Protein AF-A0ABD2ZPN5-F1 (afdb_monomer_lite)

Structure (mmCIF, N/CA/C/O backbone):
data_AF-A0ABD2ZPN5-F1
#
_entry.id   AF-A0ABD2ZPN5-F1
#
loop_
_atom_site.group_PDB
_atom_site.id
_atom_site.type_symbol
_atom_site.label_atom_id
_atom_site.label_alt_id
_atom_site.label_comp_id
_atom_site.label_asym_id
_atom_site.label_entity_id
_atom_site.label_seq_id
_atom_site.pdbx_PDB_ins_code
_atom_site.Cartn_x
_atom_site.Cartn_y
_atom_site.Cartn_z
_atom_site.occupancy
_atom_site.B_iso_or_equiv
_atom_site.auth_seq_id
_atom_site.auth_comp_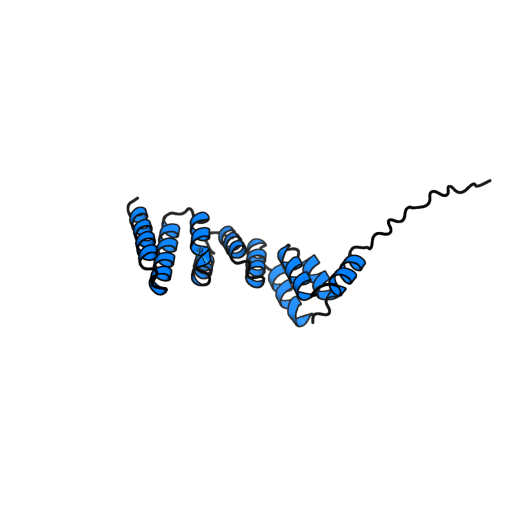id
_atom_site.auth_asym_id
_atom_site.auth_atom_id
_atom_site.pdbx_PDB_model_num
ATOM 1 N N . MET A 1 1 ? 10.306 16.768 -67.770 1.00 42.31 1 MET A N 1
ATOM 2 C CA . MET A 1 1 ? 11.341 17.555 -67.076 1.00 42.31 1 MET A CA 1
ATOM 3 C C . MET A 1 1 ? 10.862 17.708 -65.652 1.00 42.31 1 MET A C 1
ATOM 5 O O . MET A 1 1 ? 9.863 18.375 -65.420 1.00 42.31 1 MET A O 1
ATOM 9 N N . GLU A 1 2 ? 11.458 16.919 -64.767 1.00 45.09 2 GLU A N 1
ATOM 10 C CA . GLU A 1 2 ? 11.110 16.819 -63.353 1.00 45.09 2 GLU A CA 1
ATOM 11 C C . GLU A 1 2 ? 11.354 18.160 -62.660 1.00 45.09 2 GLU A C 1
ATOM 13 O O . GLU A 1 2 ? 12.464 18.686 -62.687 1.00 45.09 2 GLU A O 1
ATOM 18 N N . LEU A 1 3 ? 10.325 18.699 -62.016 1.00 45.16 3 LEU A N 1
ATOM 19 C CA . LEU A 1 3 ? 10.502 19.606 -60.893 1.00 45.16 3 LEU A CA 1
ATOM 20 C C . LEU A 1 3 ? 9.990 18.842 -59.681 1.00 45.16 3 LEU A C 1
ATOM 22 O O . LEU A 1 3 ? 8.791 18.792 -59.413 1.00 45.16 3 LEU A O 1
ATOM 26 N N . LEU A 1 4 ? 10.938 18.153 -59.041 1.00 45.59 4 LEU A N 1
ATOM 27 C CA . LEU A 1 4 ? 10.799 17.523 -57.739 1.00 45.59 4 LEU A CA 1
ATOM 28 C C . LEU A 1 4 ? 10.044 18.468 -56.808 1.00 45.59 4 LEU A C 1
ATOM 30 O O . LEU A 1 4 ? 10.524 19.558 -56.493 1.00 45.59 4 LEU A O 1
ATOM 34 N N . GLY A 1 5 ? 8.863 18.027 -56.379 1.00 46.62 5 GLY A N 1
ATOM 35 C CA . GLY A 1 5 ? 8.151 18.632 -55.272 1.00 46.62 5 GLY A CA 1
ATOM 36 C C . GLY A 1 5 ? 9.071 18.626 -54.063 1.00 46.62 5 GLY A C 1
ATOM 37 O O . GLY A 1 5 ? 9.322 17.584 -53.461 1.00 46.62 5 GLY A O 1
ATOM 38 N N . SER A 1 6 ? 9.587 19.800 -53.717 1.00 54.03 6 SER A N 1
ATOM 39 C CA . SER A 1 6 ? 10.163 20.072 -52.411 1.00 54.03 6 SER A CA 1
ATOM 40 C C . SER A 1 6 ? 9.021 20.153 -51.403 1.00 54.03 6 SER A C 1
ATOM 42 O O . SER A 1 6 ? 8.747 21.213 -50.841 1.00 54.03 6 SER A O 1
ATOM 44 N N . ASP A 1 7 ? 8.332 19.035 -51.192 1.00 47.25 7 ASP A N 1
ATOM 45 C CA . ASP A 1 7 ? 7.520 18.849 -50.003 1.00 47.25 7 ASP A CA 1
ATOM 46 C C . ASP A 1 7 ? 8.517 18.512 -48.898 1.00 47.25 7 ASP A C 1
ATOM 48 O O . ASP A 1 7 ? 8.855 17.359 -48.623 1.00 47.25 7 ASP A O 1
ATOM 52 N N . GLY A 1 8 ? 9.136 19.575 -48.379 1.00 48.25 8 GLY A N 1
ATOM 53 C CA . GLY A 1 8 ? 10.038 19.504 -47.251 1.00 48.25 8 GLY A CA 1
ATOM 54 C C . GLY A 1 8 ? 9.286 18.841 -46.116 1.00 48.25 8 GLY A C 1
ATOM 55 O O . GLY A 1 8 ? 8.486 19.490 -45.443 1.00 48.25 8 GLY A O 1
ATOM 56 N N . LEU A 1 9 ? 9.550 17.544 -45.931 1.00 51.38 9 LEU A N 1
ATOM 57 C CA . LEU A 1 9 ? 9.210 16.785 -44.745 1.00 51.38 9 LEU A CA 1
ATOM 58 C C . LEU A 1 9 ? 9.539 17.700 -43.567 1.00 51.38 9 LEU A C 1
ATOM 60 O O . LEU A 1 9 ? 10.712 17.922 -43.250 1.00 51.38 9 LEU A O 1
ATOM 64 N N . ARG A 1 10 ? 8.515 18.246 -42.909 1.00 56.78 10 ARG A N 1
ATOM 65 C CA . ARG A 1 10 ? 8.670 18.720 -41.542 1.00 56.78 10 ARG A CA 1
ATOM 66 C C . ARG A 1 10 ? 8.903 17.470 -40.718 1.00 56.78 10 ARG A C 1
ATOM 68 O O . ARG A 1 10 ? 7.987 16.912 -40.128 1.00 56.78 10 ARG A O 1
ATOM 75 N N . ARG A 1 11 ? 10.142 16.978 -40.776 1.00 59.12 11 ARG A N 1
ATOM 76 C CA . ARG A 1 11 ? 10.675 15.989 -39.861 1.00 59.12 11 ARG A CA 1
ATOM 77 C C . ARG A 1 11 ? 10.421 16.616 -38.505 1.00 59.12 11 ARG A C 1
ATOM 79 O O . ARG A 1 11 ? 10.960 17.677 -38.201 1.00 59.12 11 ARG A O 1
ATOM 86 N N . ASN A 1 12 ? 9.462 16.054 -37.787 1.00 61.66 12 ASN A N 1
ATOM 87 C CA . ASN A 1 12 ? 9.134 16.492 -36.451 1.00 61.66 12 ASN A CA 1
ATOM 88 C C . ASN A 1 12 ? 10.443 16.401 -35.661 1.00 61.66 12 ASN A C 1
ATOM 90 O O . ASN A 1 12 ? 10.903 15.298 -35.388 1.00 61.66 12 ASN A O 1
ATOM 94 N N . ASN A 1 13 ? 11.077 17.539 -35.361 1.00 74.06 13 ASN A N 1
ATOM 95 C CA . ASN A 1 13 ? 12.345 17.621 -34.622 1.00 74.06 13 ASN A CA 1
ATOM 96 C C . ASN A 1 13 ? 12.162 17.264 -33.133 1.00 74.06 13 ASN A C 1
ATOM 98 O O . ASN A 1 13 ? 12.926 17.713 -32.282 1.00 74.06 13 ASN A O 1
ATOM 102 N N . TYR A 1 14 ? 11.119 16.505 -32.799 1.00 80.44 14 TYR A N 1
ATOM 103 C CA . TYR A 1 14 ? 10.887 16.055 -31.443 1.00 80.44 14 TYR A CA 1
ATOM 104 C C . TYR A 1 14 ? 11.765 14.836 -31.169 1.00 80.44 14 TYR A C 1
ATOM 106 O O . TYR A 1 14 ? 11.853 13.949 -32.025 1.00 80.44 14 TYR A O 1
ATOM 114 N N . PRO A 1 15 ? 12.400 14.782 -29.990 1.00 83.88 15 PRO A N 1
ATOM 115 C CA . PRO A 1 15 ? 13.139 13.603 -29.579 1.00 83.88 15 PRO A CA 1
ATOM 116 C C . PRO A 1 15 ? 12.205 12.390 -29.540 1.00 83.88 15 PRO A C 1
ATOM 118 O O . PRO A 1 15 ? 11.036 12.485 -29.157 1.00 83.88 15 PRO A O 1
ATOM 121 N N . SER A 1 16 ? 12.732 11.229 -29.916 1.00 89.56 16 SER A N 1
ATOM 122 C CA . SER A 1 16 ? 12.059 9.949 -29.694 1.00 89.56 16 SER A CA 1
ATOM 123 C C . SER A 1 16 ? 11.814 9.708 -28.197 1.00 89.56 16 SER A C 1
ATOM 125 O O . SER A 1 16 ? 12.426 10.347 -27.337 1.00 89.56 16 SER A O 1
ATOM 127 N N . ALA A 1 17 ? 10.948 8.749 -27.854 1.00 87.50 17 ALA A N 1
ATOM 128 C CA . ALA A 1 17 ? 10.723 8.369 -26.456 1.00 87.50 17 ALA A CA 1
ATOM 129 C C . ALA A 1 17 ? 12.027 7.929 -25.762 1.00 87.50 17 ALA A C 1
ATOM 131 O O . ALA A 1 17 ? 12.279 8.304 -24.621 1.00 87.50 17 ALA A O 1
ATOM 132 N N . ALA A 1 18 ? 12.892 7.200 -26.476 1.00 86.31 18 ALA A N 1
ATOM 133 C CA . ALA A 1 18 ? 14.182 6.754 -25.957 1.00 86.31 18 ALA A CA 1
ATOM 134 C C . ALA A 1 18 ? 15.157 7.920 -25.720 1.00 86.31 18 ALA A C 1
ATOM 136 O O . ALA A 1 18 ? 15.840 7.953 -24.698 1.00 86.31 18 ALA A O 1
ATOM 137 N N . GLU A 1 19 ? 15.224 8.890 -26.637 1.00 89.56 19 GLU A N 1
ATOM 138 C CA . GLU A 1 19 ? 16.048 10.095 -26.456 1.00 89.56 19 GLU A CA 1
ATOM 139 C C . GLU A 1 19 ? 15.517 10.953 -25.307 1.00 89.56 19 G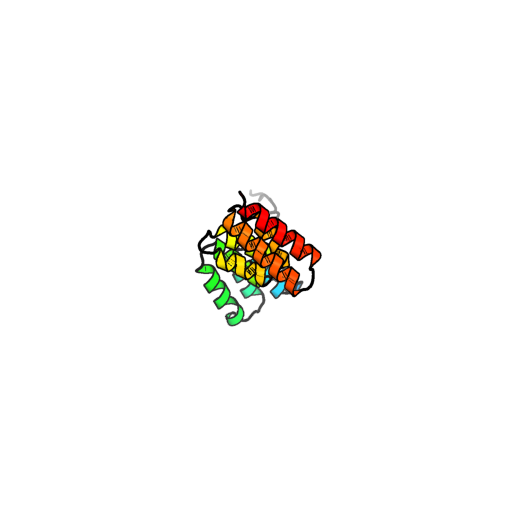LU A C 1
ATOM 141 O O . GLU A 1 19 ? 16.282 11.353 -24.433 1.00 89.56 19 GLU A O 1
ATOM 146 N N . SER A 1 20 ? 14.200 11.159 -25.251 1.00 91.94 20 SER A N 1
ATOM 147 C CA . SER A 1 20 ? 13.539 11.897 -24.171 1.00 91.94 20 SER A CA 1
ATOM 148 C C . SER A 1 20 ? 13.801 11.256 -22.808 1.00 91.94 20 SER A C 1
ATOM 150 O O . SER A 1 20 ? 14.120 11.960 -21.854 1.00 91.94 20 SER A O 1
ATOM 152 N N . LEU A 1 21 ? 13.736 9.922 -22.722 1.00 91.38 21 LEU A N 1
ATOM 153 C CA . LEU A 1 21 ? 14.023 9.185 -21.494 1.00 91.38 21 LEU A CA 1
ATOM 154 C C . LEU A 1 21 ? 15.480 9.356 -21.050 1.00 91.38 21 LEU A C 1
ATOM 156 O O . LEU A 1 21 ? 15.731 9.610 -19.876 1.00 91.38 21 LEU A O 1
ATOM 160 N N . LYS A 1 22 ? 16.446 9.269 -21.971 1.00 89.56 22 LYS A N 1
ATOM 161 C CA . LYS A 1 22 ? 17.863 9.512 -21.647 1.00 89.56 22 LYS A CA 1
ATOM 162 C C . LYS A 1 22 ? 18.085 10.924 -21.113 1.00 89.56 22 LYS A C 1
ATOM 164 O O . LYS A 1 22 ? 18.803 11.096 -20.133 1.00 89.56 22 LYS A O 1
ATOM 169 N N . HIS A 1 23 ? 17.456 11.924 -21.731 1.00 92.19 23 HIS A N 1
ATOM 170 C CA . HIS A 1 23 ? 17.517 13.302 -21.246 1.00 92.19 23 HIS A CA 1
ATOM 171 C C . HIS A 1 23 ? 16.878 13.450 -19.860 1.00 92.19 23 HIS A C 1
ATOM 173 O O . HIS A 1 23 ? 17.454 14.114 -19.004 1.00 92.19 23 HIS A O 1
ATOM 179 N N . LEU A 1 24 ? 15.738 12.800 -19.608 1.00 92.75 24 LEU A N 1
ATOM 180 C CA . LEU A 1 24 ? 15.083 12.801 -18.299 1.00 92.75 24 LEU A CA 1
ATOM 181 C C . LEU A 1 24 ? 15.973 12.179 -17.214 1.00 92.75 24 LEU A C 1
ATOM 183 O O . LEU A 1 24 ? 16.171 12.795 -16.172 1.00 92.75 24 LEU A O 1
ATOM 187 N N . LEU A 1 25 ? 16.545 11.001 -17.479 1.00 92.06 25 LEU A N 1
ATOM 188 C CA . LEU A 1 25 ? 17.438 10.298 -16.550 1.00 92.06 25 LEU A CA 1
ATOM 189 C C . LEU A 1 25 ? 18.744 11.054 -16.290 1.00 92.06 25 LEU A C 1
ATOM 191 O O . LEU A 1 25 ? 19.346 10.889 -15.239 1.00 92.06 25 LEU A O 1
ATOM 195 N N . TRP A 1 26 ? 19.184 11.894 -17.229 1.00 91.12 26 TRP A N 1
ATOM 196 C CA . TRP A 1 26 ? 20.324 12.783 -17.009 1.00 91.12 26 TRP A CA 1
ATOM 197 C C . TRP A 1 26 ? 19.983 13.971 -16.094 1.00 91.12 26 TRP A C 1
ATOM 199 O O . TRP A 1 26 ? 20.848 14.460 -15.371 1.00 91.12 26 TRP A O 1
ATOM 209 N N . LEU A 1 27 ? 18.733 14.444 -16.125 1.00 94.31 27 LEU A N 1
ATOM 210 C CA . LEU A 1 27 ? 18.268 15.613 -15.368 1.00 94.31 27 LEU A CA 1
ATOM 211 C C . LEU A 1 27 ? 17.697 15.278 -13.985 1.00 94.31 27 LEU A C 1
ATOM 213 O O . LEU A 1 27 ? 17.481 16.186 -13.186 1.00 94.31 27 LEU A O 1
ATOM 217 N N . SER A 1 28 ? 17.377 14.012 -13.729 1.00 92.56 28 SER A N 1
ATOM 218 C CA . SER A 1 28 ? 16.610 13.568 -12.561 1.00 92.56 28 SER A CA 1
ATOM 219 C C . SER A 1 28 ? 17.295 12.409 -11.852 1.00 92.56 28 SER A C 1
ATOM 221 O O . SER A 1 28 ? 18.142 11.736 -12.432 1.00 92.56 28 SER A O 1
ATOM 223 N N . ASP A 1 29 ? 16.890 12.151 -10.609 1.00 92.31 29 ASP A N 1
ATOM 224 C CA . ASP A 1 29 ? 17.274 10.931 -9.904 1.00 92.31 29 ASP A CA 1
ATOM 225 C C . ASP A 1 29 ? 16.693 9.702 -10.635 1.00 92.31 29 ASP A C 1
ATOM 227 O O . ASP A 1 29 ? 15.465 9.589 -10.750 1.00 92.31 29 ASP A O 1
ATOM 231 N N . PRO A 1 30 ? 17.534 8.785 -11.147 1.00 91.50 30 PRO A N 1
ATOM 232 C CA . PRO A 1 30 ? 17.055 7.616 -11.867 1.00 91.50 30 PRO A CA 1
ATOM 233 C C . PRO A 1 30 ? 16.167 6.692 -11.024 1.00 91.50 30 PRO A C 1
ATOM 235 O O . PRO A 1 30 ? 15.265 6.064 -11.583 1.00 91.50 30 PRO A O 1
ATOM 238 N N . GLU A 1 31 ? 16.376 6.628 -9.703 1.00 91.44 31 GLU A N 1
ATOM 239 C CA . GLU A 1 31 ? 15.524 5.828 -8.813 1.00 91.44 31 GLU A CA 1
ATOM 240 C C . GLU A 1 31 ? 14.118 6.438 -8.731 1.00 91.44 31 GLU A C 1
ATOM 242 O O . GLU A 1 31 ? 13.131 5.730 -8.903 1.00 91.44 31 GLU A O 1
ATOM 247 N N . ALA A 1 32 ? 14.007 7.765 -8.609 1.00 93.38 32 ALA A N 1
ATOM 248 C CA . ALA A 1 32 ? 12.713 8.447 -8.605 1.00 93.38 32 ALA A CA 1
ATOM 249 C C . ALA A 1 32 ? 11.932 8.233 -9.917 1.00 93.38 32 ALA A C 1
ATOM 251 O O . ALA A 1 32 ? 10.717 8.029 -9.899 1.00 93.38 32 ALA A O 1
ATOM 252 N N . VAL A 1 33 ? 12.612 8.239 -11.071 1.00 94.44 33 VAL A N 1
ATOM 253 C CA . VAL A 1 33 ? 11.969 7.960 -12.372 1.00 94.44 33 VAL A CA 1
ATOM 254 C C . VAL A 1 33 ? 11.487 6.504 -12.445 1.00 94.44 33 VAL A C 1
ATOM 256 O O . VAL A 1 33 ? 10.400 6.242 -12.966 1.00 94.44 33 VAL A O 1
ATOM 259 N N . PHE A 1 34 ? 12.255 5.561 -11.890 1.00 94.38 34 PHE A N 1
ATOM 260 C CA . PHE A 1 34 ? 11.861 4.155 -11.786 1.00 94.38 34 PHE A CA 1
ATOM 261 C C . PHE A 1 34 ? 10.649 3.955 -10.863 1.00 94.38 34 PHE A C 1
ATOM 263 O O . PHE A 1 34 ? 9.687 3.290 -11.247 1.00 94.38 34 PHE A O 1
ATOM 270 N N . GLU A 1 35 ? 10.637 4.585 -9.688 1.00 95.31 35 GLU A N 1
ATOM 271 C CA . GLU A 1 35 ? 9.511 4.546 -8.749 1.00 95.31 35 GLU A CA 1
ATOM 272 C C . GLU A 1 35 ? 8.227 5.142 -9.340 1.00 95.31 35 GLU A C 1
ATOM 274 O O . GLU A 1 35 ? 7.130 4.612 -9.137 1.00 95.31 35 GLU A O 1
ATOM 279 N N . VAL A 1 36 ? 8.344 6.222 -10.121 1.00 95.69 36 VAL A N 1
ATOM 280 C CA . VAL A 1 36 ? 7.208 6.790 -10.859 1.00 95.69 36 VAL A CA 1
ATOM 281 C C . VAL A 1 36 ? 6.661 5.779 -11.862 1.00 95.69 36 VAL A C 1
ATOM 283 O O . VAL A 1 36 ? 5.448 5.587 -11.909 1.00 95.69 36 VAL A O 1
ATOM 286 N N . ALA A 1 37 ? 7.527 5.104 -12.618 1.00 95.50 37 ALA A N 1
ATOM 287 C CA . ALA A 1 37 ? 7.117 4.096 -13.590 1.00 95.50 37 ALA A CA 1
ATOM 288 C C . ALA A 1 37 ? 6.440 2.884 -12.944 1.00 95.50 37 ALA A C 1
ATOM 290 O O . ALA A 1 37 ? 5.382 2.460 -13.408 1.00 95.50 37 ALA A O 1
ATOM 291 N N . LEU A 1 38 ? 6.989 2.384 -11.831 1.00 96.88 38 LEU A N 1
ATOM 292 C CA . LEU A 1 38 ? 6.330 1.371 -11.004 1.00 96.88 38 LEU A CA 1
ATOM 293 C C . LEU A 1 38 ? 4.933 1.835 -10.588 1.00 96.88 38 LEU A C 1
ATOM 295 O O . LEU A 1 38 ? 3.965 1.095 -10.721 1.00 96.88 38 LEU A O 1
ATOM 299 N N . GLY A 1 39 ? 4.814 3.088 -10.154 1.00 97.75 39 GLY A N 1
ATOM 300 C CA . GLY A 1 39 ? 3.555 3.693 -9.737 1.00 97.75 39 GLY A CA 1
ATOM 301 C C . GLY A 1 39 ? 2.522 3.906 -10.849 1.00 97.75 39 GLY A C 1
ATOM 302 O O . GLY A 1 39 ? 1.389 4.255 -10.528 1.00 97.75 39 GLY A O 1
ATOM 303 N N . LEU A 1 40 ? 2.892 3.722 -12.121 1.00 97.44 40 LEU A N 1
ATOM 304 C CA . LEU A 1 40 ? 1.964 3.652 -13.258 1.00 97.44 40 LEU A CA 1
ATOM 305 C C . LEU A 1 40 ? 1.446 2.225 -13.496 1.00 97.44 40 LEU A C 1
ATOM 307 O O . LEU A 1 40 ? 0.598 2.018 -14.362 1.00 97.44 40 LEU A O 1
ATOM 311 N N . TYR A 1 41 ? 1.958 1.253 -12.735 1.00 97.62 41 TYR A N 1
ATOM 312 C CA . TYR A 1 41 ? 1.684 -0.178 -12.848 1.00 97.62 41 TYR A CA 1
ATOM 313 C C . TYR A 1 41 ? 2.032 -0.776 -14.225 1.00 97.62 41 TYR A C 1
ATOM 315 O O . TYR A 1 41 ? 1.542 -1.847 -14.577 1.00 97.62 41 TYR A O 1
ATOM 323 N N . ASP A 1 42 ? 2.898 -0.105 -14.991 1.00 95.62 42 ASP A N 1
ATOM 324 C CA . ASP A 1 42 ? 3.445 -0.588 -16.261 1.00 95.62 42 ASP A CA 1
ATOM 325 C C . ASP A 1 42 ? 4.851 -1.163 -16.028 1.00 95.62 42 ASP A C 1
ATOM 327 O O . ASP A 1 42 ? 5.855 -0.443 -15.995 1.00 95.62 42 ASP A O 1
ATOM 331 N N . LEU A 1 43 ? 4.920 -2.485 -15.846 1.00 95.50 43 LEU A N 1
ATOM 332 C CA . LEU A 1 43 ? 6.177 -3.188 -15.568 1.00 95.50 43 LEU A CA 1
ATOM 333 C C . LEU A 1 43 ? 7.158 -3.143 -16.749 1.00 95.50 43 LEU A C 1
ATOM 335 O O . LEU A 1 43 ? 8.372 -3.139 -16.534 1.00 95.50 43 LEU A O 1
ATOM 339 N N . ASN A 1 44 ? 6.665 -3.039 -17.988 1.00 93.50 44 ASN A N 1
ATOM 340 C CA . ASN A 1 44 ? 7.528 -2.901 -19.161 1.00 93.50 44 ASN A CA 1
ATOM 341 C C . ASN A 1 44 ? 8.220 -1.540 -19.150 1.00 93.50 44 ASN A C 1
ATOM 343 O O . ASN A 1 44 ? 9.434 -1.456 -19.343 1.00 93.50 44 ASN A O 1
ATOM 347 N N . LEU A 1 45 ? 7.464 -0.475 -18.877 1.00 93.50 45 LEU A N 1
ATOM 348 C CA . LEU A 1 45 ? 8.020 0.867 -18.739 1.00 93.50 45 LEU A CA 1
ATOM 349 C C . LEU A 1 45 ? 9.031 0.936 -17.586 1.00 93.50 45 LEU A C 1
ATOM 351 O O . LEU A 1 45 ? 10.131 1.460 -17.774 1.00 93.50 45 LEU A O 1
ATOM 355 N N . ALA A 1 46 ? 8.696 0.361 -16.426 1.00 95.00 46 ALA A N 1
ATOM 356 C CA . ALA A 1 46 ? 9.604 0.287 -15.283 1.00 95.00 46 ALA A CA 1
ATOM 357 C C . ALA A 1 46 ? 10.903 -0.459 -15.638 1.00 95.00 46 ALA A C 1
ATOM 359 O O . ALA A 1 46 ? 11.993 0.024 -15.333 1.00 95.00 46 ALA A O 1
ATOM 360 N N . THR A 1 47 ? 10.807 -1.574 -16.368 1.00 93.50 47 THR A N 1
ATOM 361 C CA . THR A 1 47 ? 11.966 -2.336 -16.860 1.00 93.50 47 THR A CA 1
ATOM 362 C C . THR A 1 47 ? 12.830 -1.506 -17.808 1.00 93.50 47 THR A C 1
ATOM 364 O O . THR A 1 47 ? 14.049 -1.448 -17.642 1.00 93.50 47 THR A O 1
ATOM 367 N N . VAL A 1 48 ? 12.225 -0.828 -18.791 1.00 92.44 48 VAL A N 1
ATOM 368 C CA . VAL A 1 48 ? 12.957 0.031 -19.738 1.00 92.44 48 VAL A CA 1
ATOM 369 C C . VAL A 1 48 ? 13.696 1.140 -18.994 1.00 92.44 48 VAL A C 1
ATOM 371 O O . VAL A 1 48 ? 14.864 1.395 -19.286 1.00 92.44 48 VAL A O 1
ATOM 374 N N . ILE A 1 49 ? 13.057 1.776 -18.015 1.00 93.19 49 ILE A N 1
ATOM 375 C CA . ILE A 1 49 ? 13.675 2.830 -17.207 1.00 93.19 49 ILE A CA 1
ATOM 376 C C . ILE A 1 49 ? 14.832 2.276 -16.373 1.00 93.19 49 ILE A C 1
ATOM 378 O O . ILE A 1 49 ? 15.920 2.846 -16.421 1.00 93.19 49 ILE A O 1
ATOM 382 N N . ALA A 1 50 ? 14.641 1.143 -15.694 1.00 92.62 50 ALA A N 1
ATOM 383 C CA . ALA A 1 50 ? 15.673 0.507 -14.876 1.00 92.62 50 ALA A CA 1
ATOM 384 C C . ALA A 1 50 ? 16.908 0.082 -15.692 1.00 92.62 50 ALA A C 1
ATOM 386 O O . ALA A 1 50 ? 18.046 0.264 -15.267 1.00 92.62 50 ALA A O 1
ATOM 387 N N . LEU A 1 51 ? 16.707 -0.428 -16.911 1.00 91.06 51 LEU A N 1
ATOM 388 C CA . LEU A 1 51 ? 17.810 -0.772 -17.814 1.00 91.06 51 LEU A CA 1
ATOM 389 C C . LEU A 1 51 ? 18.584 0.463 -18.299 1.00 91.06 51 LEU A C 1
ATOM 391 O O . LEU A 1 51 ? 19.774 0.367 -18.594 1.00 91.06 51 LEU A O 1
ATOM 395 N N . ASN A 1 52 ? 17.925 1.622 -18.388 1.00 90.25 52 ASN A N 1
ATOM 396 C CA . ASN A 1 52 ? 18.557 2.876 -18.801 1.00 90.25 52 ASN A CA 1
ATOM 397 C C . ASN A 1 52 ? 19.118 3.692 -17.618 1.00 90.25 52 ASN A C 1
ATOM 399 O O . ASN A 1 52 ? 19.881 4.628 -17.856 1.00 90.25 52 ASN A O 1
ATOM 403 N N . SER A 1 53 ? 18.799 3.345 -16.365 1.00 86.94 53 SER A N 1
ATOM 404 C CA . SER A 1 53 ? 19.229 4.065 -15.154 1.00 86.94 53 SER A CA 1
ATOM 405 C C . SER A 1 53 ? 20.597 3.644 -14.604 1.00 86.94 53 SER A C 1
ATOM 407 O O . SER A 1 53 ? 21.007 4.142 -13.560 1.00 86.94 53 SER A O 1
ATOM 409 N N . GLN A 1 54 ? 21.317 2.745 -15.286 1.00 80.88 54 GLN A N 1
ATOM 410 C CA . GLN A 1 54 ? 22.579 2.143 -14.813 1.00 80.88 54 GLN A CA 1
ATOM 411 C C . GLN A 1 54 ? 22.457 1.390 -13.471 1.00 80.88 54 GLN A C 1
ATOM 413 O O . GLN A 1 54 ? 23.472 1.094 -12.840 1.00 80.88 54 GLN A O 1
ATOM 418 N N . LYS A 1 55 ? 21.235 1.052 -13.037 1.00 82.50 55 LYS A N 1
ATOM 419 C CA . LYS A 1 55 ? 20.993 0.217 -11.855 1.00 82.50 55 LYS A CA 1
ATOM 420 C C . LYS A 1 55 ? 21.467 -1.213 -12.122 1.00 82.50 55 LYS A C 1
ATOM 422 O O . LYS A 1 55 ? 21.316 -1.710 -13.239 1.00 82.50 55 LYS A O 1
ATOM 427 N N . ASP A 1 56 ? 22.022 -1.888 -11.114 1.00 87.00 56 ASP A N 1
ATOM 428 C CA . ASP A 1 56 ? 22.394 -3.300 -11.257 1.00 87.00 56 ASP A CA 1
ATOM 429 C C . ASP A 1 56 ? 21.113 -4.128 -11.496 1.00 87.00 56 ASP A C 1
ATOM 431 O O . ASP A 1 56 ? 20.207 -4.102 -10.656 1.00 87.00 56 ASP A O 1
ATOM 435 N N . PRO A 1 57 ? 21.009 -4.882 -12.609 1.00 88.31 57 PRO A N 1
ATOM 436 C CA . PRO A 1 57 ? 19.870 -5.755 -12.879 1.00 88.31 57 PRO A CA 1
ATOM 437 C C . PRO A 1 57 ? 19.515 -6.697 -11.730 1.00 88.31 57 PRO A C 1
ATOM 439 O O . PRO A 1 57 ? 18.343 -7.015 -11.539 1.00 88.31 57 PRO A O 1
ATOM 442 N N . LYS A 1 58 ? 20.493 -7.112 -10.921 1.00 89.94 58 LYS A N 1
ATOM 443 C CA . LYS A 1 58 ? 20.259 -7.976 -9.757 1.00 89.94 58 LYS A CA 1
ATOM 444 C C . LYS A 1 58 ? 19.448 -7.302 -8.651 1.00 89.94 58 LYS A C 1
ATOM 446 O O . LYS A 1 58 ? 18.848 -8.013 -7.851 1.00 89.94 58 LYS A O 1
ATOM 451 N N . GLU A 1 59 ? 19.410 -5.971 -8.602 1.00 87.38 59 GLU A N 1
ATOM 452 C CA . GLU A 1 59 ? 18.643 -5.228 -7.598 1.00 87.38 59 GLU A CA 1
ATOM 453 C C . GLU A 1 59 ? 17.155 -5.115 -7.939 1.00 87.38 59 GLU A C 1
ATOM 455 O O . GLU A 1 59 ? 16.336 -5.034 -7.026 1.00 87.38 59 GLU A O 1
ATOM 460 N N . PHE A 1 60 ? 16.790 -5.086 -9.227 1.00 89.12 60 PHE A N 1
ATOM 461 C CA . PHE A 1 60 ? 15.409 -4.815 -9.647 1.00 89.12 60 PHE A CA 1
ATOM 462 C C . PHE A 1 60 ? 14.733 -5.976 -10.380 1.00 89.12 60 PHE A C 1
ATOM 464 O O . PHE A 1 60 ? 13.521 -6.136 -10.245 1.00 89.12 60 PHE A O 1
ATOM 471 N N . LEU A 1 61 ? 15.474 -6.807 -11.125 1.00 91.88 61 LEU A N 1
ATOM 472 C CA . LEU A 1 61 ? 14.875 -7.901 -11.897 1.00 91.88 61 LEU A CA 1
ATOM 473 C C . LEU A 1 61 ? 14.127 -8.916 -11.026 1.00 91.88 61 LEU A C 1
ATOM 475 O O . LEU A 1 61 ? 13.008 -9.250 -11.408 1.00 91.88 61 LEU A O 1
ATOM 479 N N . PRO A 1 62 ? 14.655 -9.381 -9.871 1.00 94.38 62 PRO A N 1
ATOM 480 C CA . PRO A 1 62 ? 13.917 -10.335 -9.045 1.00 94.38 62 PRO A CA 1
ATOM 481 C C . PRO A 1 62 ? 12.560 -9.783 -8.595 1.00 94.38 62 PRO A C 1
ATOM 483 O O . PRO A 1 62 ? 11.562 -10.492 -8.647 1.00 94.38 62 PRO A O 1
ATOM 486 N N . PHE A 1 63 ? 12.514 -8.499 -8.229 1.00 93.25 63 PHE A N 1
ATOM 487 C CA . PHE A 1 63 ? 11.283 -7.833 -7.812 1.00 93.25 63 PHE A CA 1
ATOM 488 C C . PHE A 1 63 ? 10.281 -7.693 -8.967 1.00 93.25 63 PHE A C 1
ATOM 490 O O . PHE A 1 63 ? 9.111 -8.025 -8.803 1.00 93.25 63 PHE A O 1
ATOM 497 N N . LEU A 1 64 ? 10.723 -7.253 -10.152 1.00 95.12 64 LEU A N 1
ATOM 498 C CA . LEU A 1 64 ? 9.838 -7.134 -11.319 1.00 95.12 64 LEU A CA 1
ATOM 499 C C . LEU A 1 64 ? 9.301 -8.498 -11.777 1.00 95.12 64 LEU A C 1
ATOM 501 O O . LEU A 1 64 ? 8.121 -8.607 -12.092 1.00 95.12 64 LEU A O 1
ATOM 505 N N . GLN A 1 65 ? 10.130 -9.544 -11.749 1.00 95.25 65 GLN A N 1
ATOM 506 C CA . GLN A 1 65 ? 9.713 -10.909 -12.088 1.00 95.25 65 GLN A CA 1
ATOM 507 C C . GLN A 1 65 ? 8.686 -11.466 -11.099 1.00 95.25 65 GLN A C 1
ATOM 509 O O . GLN A 1 65 ? 7.752 -12.157 -11.505 1.00 95.25 65 GLN A O 1
ATOM 514 N N . GLU A 1 66 ? 8.833 -11.159 -9.808 1.00 96.44 66 GLU A N 1
ATOM 515 C CA . GLU A 1 66 ? 7.845 -11.534 -8.799 1.00 96.44 66 GLU A CA 1
ATOM 516 C C . GLU A 1 66 ? 6.498 -10.864 -9.094 1.00 96.44 66 GLU A C 1
ATOM 518 O O . GLU A 1 66 ? 5.473 -11.541 -9.131 1.00 96.44 66 GLU A O 1
ATOM 523 N N . LEU A 1 67 ? 6.512 -9.559 -9.387 1.00 97.38 67 LEU A N 1
ATOM 524 C CA . LEU A 1 67 ? 5.323 -8.779 -9.735 1.00 97.38 67 LEU A CA 1
ATOM 525 C C . LEU A 1 67 ? 4.616 -9.295 -10.997 1.00 97.38 67 LEU A C 1
ATOM 527 O O . LEU A 1 67 ? 3.390 -9.384 -11.003 1.00 97.38 67 LEU A O 1
ATOM 531 N N . GLU A 1 68 ? 5.362 -9.674 -12.039 1.00 96.25 68 GLU A N 1
ATOM 532 C CA . GLU A 1 68 ? 4.810 -10.240 -13.282 1.00 96.25 68 GLU A CA 1
ATOM 533 C C . GLU A 1 68 ? 4.046 -11.554 -13.062 1.00 96.25 68 GLU A C 1
ATOM 535 O O . GLU A 1 68 ? 3.125 -11.871 -13.815 1.00 96.25 68 GLU A O 1
ATOM 540 N N . CYS A 1 69 ? 4.406 -12.320 -12.029 1.00 96.88 69 CYS A N 1
ATOM 541 C CA . CYS A 1 69 ? 3.757 -13.590 -11.706 1.00 96.88 69 CYS A CA 1
ATOM 542 C C . CYS A 1 69 ? 2.476 -13.427 -10.869 1.00 96.88 69 CYS A C 1
ATOM 544 O O . CYS A 1 69 ? 1.769 -14.411 -10.635 1.00 96.88 69 CYS A O 1
ATOM 546 N N . MET A 1 70 ? 2.174 -12.218 -10.385 1.00 96.81 70 MET A N 1
ATOM 547 C CA . MET A 1 70 ? 1.036 -11.968 -9.502 1.00 96.81 70 MET A CA 1
ATOM 548 C C . MET A 1 70 ? -0.253 -11.649 -10.277 1.00 96.81 70 MET A C 1
ATOM 550 O O . MET A 1 70 ? -0.221 -11.031 -11.342 1.00 96.81 70 MET A O 1
ATOM 554 N N . PRO A 1 71 ? -1.432 -11.960 -9.707 1.00 97.25 71 PRO A N 1
ATOM 555 C CA . PRO A 1 71 ? -2.680 -11.323 -10.110 1.00 97.25 71 PRO A CA 1
ATOM 556 C C . PRO A 1 71 ? -2.563 -9.794 -10.059 1.00 97.25 71 PRO A C 1
ATOM 558 O O . PRO A 1 71 ? -1.974 -9.247 -9.127 1.00 97.25 71 PRO A O 1
ATOM 561 N N . ALA A 1 72 ? -3.187 -9.096 -11.014 1.00 97.31 72 ALA A N 1
ATOM 562 C CA . ALA A 1 72 ? -3.029 -7.648 -11.192 1.00 97.31 72 ALA A CA 1
ATOM 563 C C . ALA A 1 72 ? -3.269 -6.827 -9.910 1.00 97.31 72 ALA A C 1
ATOM 565 O O . ALA A 1 72 ? -2.511 -5.909 -9.611 1.00 97.31 72 ALA A O 1
ATOM 566 N N . VAL A 1 73 ? -4.283 -7.185 -9.119 1.00 97.81 73 VAL A N 1
ATOM 567 C CA . VAL A 1 73 ? -4.602 -6.486 -7.864 1.00 97.81 73 VAL A CA 1
ATOM 568 C C . VAL A 1 73 ? -3.497 -6.667 -6.814 1.00 97.81 73 VAL A C 1
ATOM 570 O O . VAL A 1 73 ? -3.129 -5.718 -6.125 1.00 97.81 73 VAL A O 1
ATOM 573 N N . LEU A 1 74 ? -2.913 -7.865 -6.716 1.00 98.12 74 LEU A N 1
ATOM 574 C CA . LEU A 1 74 ? -1.816 -8.140 -5.784 1.00 98.12 74 LEU A CA 1
ATOM 575 C C . LEU A 1 74 ? -0.504 -7.503 -6.244 1.00 98.12 74 LEU A C 1
ATOM 577 O O . LEU A 1 74 ? 0.261 -7.017 -5.414 1.00 98.12 74 LEU A O 1
ATOM 581 N N . MET A 1 75 ? -0.269 -7.449 -7.556 1.00 98.31 75 MET A N 1
ATOM 582 C CA . MET A 1 75 ? 0.841 -6.698 -8.137 1.00 98.31 75 MET A CA 1
ATOM 583 C C . MET A 1 75 ? 0.754 -5.218 -7.733 1.00 98.31 75 MET A C 1
ATOM 585 O O . MET A 1 75 ? 1.712 -4.663 -7.201 1.00 98.31 75 MET A O 1
ATOM 589 N N . GLN A 1 76 ? -0.411 -4.590 -7.923 1.00 98.62 76 GLN A N 1
ATOM 590 C CA . GLN A 1 76 ? -0.641 -3.187 -7.564 1.00 98.62 76 GLN A CA 1
ATOM 591 C C . GLN A 1 76 ? -0.487 -2.943 -6.058 1.00 98.62 76 GLN A C 1
ATOM 593 O O . GLN A 1 76 ? 0.178 -1.989 -5.657 1.00 98.62 76 GLN A O 1
ATOM 598 N N . TYR A 1 77 ? -1.025 -3.840 -5.225 1.00 98.44 77 TYR A N 1
ATOM 599 C CA . TYR A 1 77 ? -0.832 -3.815 -3.775 1.00 98.44 77 TYR A CA 1
ATOM 600 C C . TYR A 1 77 ? 0.653 -3.809 -3.383 1.00 98.44 77 TYR A C 1
ATOM 602 O O . TYR A 1 77 ? 1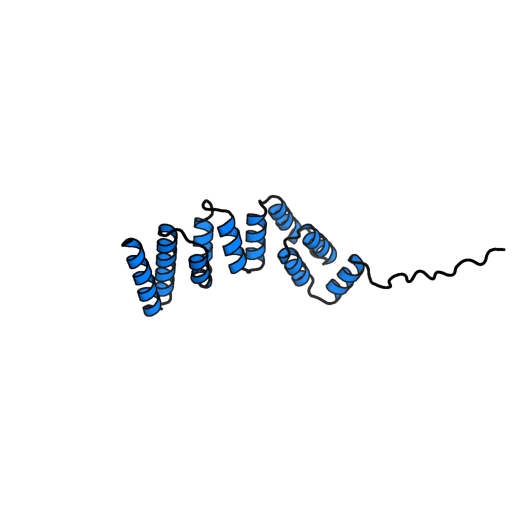.086 -2.933 -2.635 1.00 98.44 77 TYR A O 1
ATOM 610 N N . ASN A 1 78 ? 1.442 -4.751 -3.908 1.00 98.19 78 ASN A N 1
ATOM 611 C CA . ASN A 1 78 ? 2.865 -4.868 -3.583 1.00 98.19 78 ASN A CA 1
ATOM 612 C C . ASN A 1 78 ? 3.681 -3.673 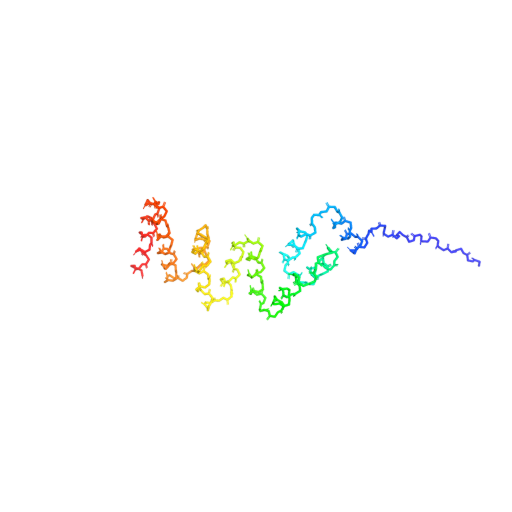-4.092 1.00 98.19 78 ASN A C 1
ATOM 614 O O . ASN A 1 78 ? 4.575 -3.194 -3.391 1.00 98.19 78 ASN A O 1
ATOM 618 N N . ILE A 1 79 ? 3.349 -3.146 -5.274 1.00 98.44 79 ILE A N 1
ATOM 619 C CA . ILE A 1 79 ? 3.942 -1.908 -5.791 1.00 98.44 79 ILE A CA 1
ATOM 620 C C . ILE A 1 79 ? 3.647 -0.739 -4.848 1.00 98.44 79 ILE A C 1
ATOM 622 O O . ILE A 1 79 ? 4.566 -0.029 -4.448 1.00 98.44 79 ILE A O 1
ATOM 626 N N . ASP A 1 80 ? 2.392 -0.533 -4.449 1.00 98.62 80 ASP A N 1
ATOM 627 C CA . ASP A 1 80 ? 2.050 0.584 -3.569 1.00 98.62 80 ASP A CA 1
ATOM 628 C C . ASP A 1 80 ? 2.639 0.428 -2.164 1.00 98.62 80 ASP A C 1
ATOM 630 O O . ASP A 1 80 ? 3.003 1.432 -1.555 1.00 98.62 80 ASP A O 1
ATOM 634 N N . LEU A 1 81 ? 2.818 -0.798 -1.659 1.00 97.81 81 LEU A N 1
ATOM 635 C CA . LEU A 1 81 ? 3.594 -1.031 -0.438 1.00 97.81 81 LEU A CA 1
ATOM 636 C C . LEU A 1 81 ? 5.054 -0.606 -0.599 1.00 97.81 81 LEU A C 1
ATOM 638 O O . LEU A 1 81 ? 5.573 0.123 0.247 1.00 97.81 81 LEU A O 1
ATOM 642 N N . ARG A 1 82 ? 5.706 -1.031 -1.689 1.00 96.19 82 ARG A N 1
ATOM 643 C CA . ARG A 1 82 ? 7.099 -0.679 -2.006 1.00 96.19 82 ARG A CA 1
ATOM 644 C C . ARG A 1 82 ? 7.283 0.837 -2.076 1.00 96.19 82 ARG A C 1
ATOM 646 O O . ARG A 1 82 ? 8.250 1.357 -1.530 1.00 96.19 82 ARG A O 1
ATOM 653 N N . LEU A 1 83 ? 6.331 1.526 -2.703 1.00 97.50 83 LEU A N 1
ATOM 654 C CA . LEU A 1 83 ? 6.315 2.980 -2.873 1.00 97.50 83 LEU A CA 1
ATOM 655 C C . LEU A 1 83 ? 5.754 3.737 -1.657 1.00 97.50 83 LEU A C 1
ATOM 657 O O . LEU A 1 83 ? 5.583 4.953 -1.720 1.00 97.50 83 LEU A O 1
ATOM 661 N N . GLN A 1 84 ? 5.428 3.035 -0.565 1.00 97.81 84 GLN A N 1
ATOM 662 C CA . GLN A 1 84 ? 4.854 3.594 0.666 1.00 97.81 84 GLN A CA 1
ATOM 663 C C . GLN A 1 84 ? 3.528 4.356 0.462 1.00 97.81 84 GLN A C 1
ATOM 665 O O . GLN A 1 84 ? 3.149 5.230 1.244 1.00 97.81 84 GLN A O 1
ATOM 670 N N . ARG A 1 85 ? 2.773 4.005 -0.580 1.00 98.19 85 ARG A N 1
ATOM 671 C CA . ARG A 1 85 ? 1.450 4.548 -0.919 1.00 98.19 85 ARG A CA 1
ATOM 672 C C . ARG A 1 85 ? 0.355 3.741 -0.221 1.00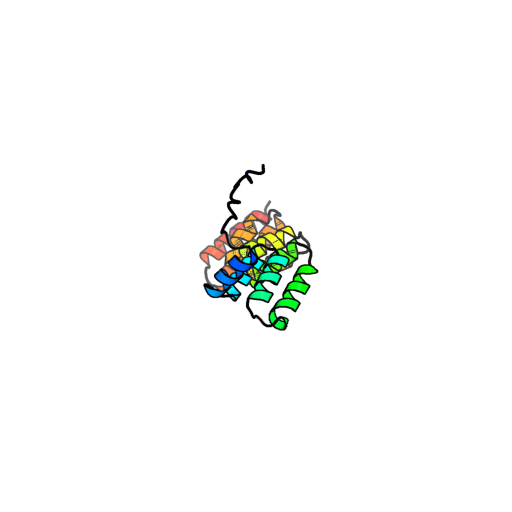 98.19 85 ARG A C 1
ATOM 674 O O . ARG A 1 85 ? -0.527 3.164 -0.856 1.00 98.19 85 ARG A O 1
ATOM 681 N N . TYR A 1 86 ? 0.409 3.694 1.109 1.00 98.56 86 TYR A N 1
ATOM 682 C CA . TYR A 1 86 ? -0.358 2.729 1.907 1.00 98.56 86 TYR A CA 1
ATOM 683 C C . TYR A 1 86 ? -1.884 2.831 1.758 1.00 98.56 86 TYR A C 1
ATOM 685 O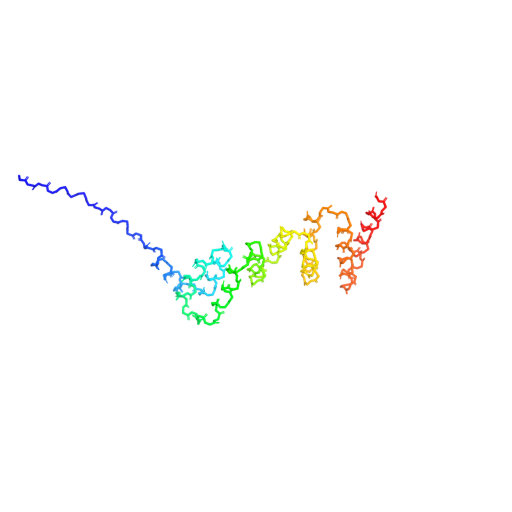 O . TYR A 1 86 ? -2.575 1.822 1.869 1.00 98.56 86 TYR A O 1
ATOM 693 N N . GLU A 1 87 ? -2.429 4.015 1.462 1.00 98.56 87 GLU A N 1
ATOM 694 C CA . GLU A 1 87 ? -3.859 4.146 1.162 1.00 98.56 87 GLU A CA 1
ATOM 695 C C . GLU A 1 87 ? -4.268 3.411 -0.122 1.00 98.56 87 GLU A C 1
ATOM 697 O O . GLU A 1 87 ? -5.332 2.794 -0.165 1.00 98.56 87 GLU A O 1
ATOM 702 N N . ASN A 1 88 ? -3.446 3.477 -1.174 1.00 98.56 88 ASN A N 1
ATOM 703 C CA . ASN A 1 88 ? -3.709 2.754 -2.418 1.00 98.56 88 ASN A CA 1
ATOM 704 C C . ASN A 1 88 ? -3.506 1.257 -2.212 1.00 98.56 88 ASN A C 1
ATOM 706 O O . ASN A 1 88 ? -4.368 0.479 -2.609 1.00 98.56 88 ASN A O 1
ATOM 710 N N . ALA A 1 89 ? -2.447 0.873 -1.491 1.00 98.69 89 ALA A N 1
ATOM 711 C CA . ALA A 1 89 ? -2.236 -0.512 -1.093 1.00 98.69 89 ALA A CA 1
ATOM 712 C C . ALA A 1 89 ? -3.480 -1.071 -0.381 1.00 98.69 89 ALA A C 1
ATOM 714 O O . ALA A 1 89 ? -3.982 -2.119 -0.778 1.00 98.69 89 ALA A O 1
ATOM 715 N N . LEU A 1 90 ? -4.050 -0.341 0.590 1.00 98.69 90 LEU A N 1
ATOM 716 C CA . LEU A 1 90 ? -5.271 -0.767 1.280 1.00 98.69 90 LEU A CA 1
ATOM 717 C C . LEU A 1 90 ? -6.455 -0.966 0.321 1.00 98.69 90 LEU A C 1
ATOM 719 O O . LEU A 1 90 ? -7.174 -1.955 0.442 1.00 98.69 90 LEU A O 1
ATOM 723 N N . ARG A 1 91 ? -6.663 -0.047 -0.632 1.00 98.56 91 ARG A N 1
ATOM 724 C CA . ARG A 1 91 ? -7.737 -0.165 -1.635 1.00 98.56 91 ARG A CA 1
ATOM 725 C C . ARG A 1 91 ? -7.556 -1.402 -2.514 1.00 98.56 91 ARG A C 1
ATOM 727 O O . ARG A 1 91 ? -8.532 -2.112 -2.747 1.00 98.56 91 ARG A O 1
ATOM 734 N N . HIS A 1 92 ? -6.329 -1.675 -2.955 1.00 98.50 92 HIS A N 1
ATOM 735 C CA . HIS A 1 92 ? -6.022 -2.840 -3.784 1.00 98.50 92 HIS A CA 1
ATOM 736 C C . HIS A 1 92 ? -6.259 -4.138 -3.029 1.00 98.50 92 HIS A C 1
ATOM 738 O O . HIS A 1 92 ? -7.049 -4.959 -3.486 1.00 98.50 92 HIS A O 1
ATOM 744 N N . ILE A 1 93 ? -5.671 -4.306 -1.843 1.00 98.19 93 ILE A N 1
ATOM 745 C CA . ILE A 1 93 ? -5.836 -5.554 -1.086 1.00 98.19 93 ILE A CA 1
ATOM 746 C C . ILE A 1 93 ? -7.291 -5.786 -0.663 1.00 98.19 93 ILE A C 1
ATOM 748 O O . ILE A 1 93 ? -7.762 -6.915 -0.707 1.00 98.19 93 ILE A O 1
ATOM 752 N N . PHE A 1 94 ? -8.046 -4.721 -0.373 1.00 97.75 94 PHE A N 1
ATOM 753 C CA . PHE A 1 94 ? -9.487 -4.822 -0.145 1.00 97.75 94 PHE A CA 1
ATOM 754 C C . PHE A 1 94 ? -10.235 -5.305 -1.398 1.00 97.75 94 PHE A C 1
ATOM 756 O O . PHE A 1 94 ? -11.104 -6.170 -1.313 1.00 97.75 94 PHE A O 1
ATOM 763 N N . SER A 1 95 ? -9.884 -4.785 -2.578 1.00 97.44 95 SER A N 1
ATOM 764 C CA . SER A 1 95 ? -10.490 -5.209 -3.847 1.00 97.44 95 SER A CA 1
ATOM 765 C C . SER A 1 95 ? -10.108 -6.632 -4.278 1.00 97.44 95 SER A C 1
ATOM 767 O O . SER A 1 95 ? -10.801 -7.212 -5.112 1.00 97.44 95 SER A O 1
ATOM 769 N N . ALA A 1 96 ? -9.047 -7.210 -3.698 1.00 97.00 96 ALA A N 1
ATOM 770 C CA . ALA A 1 96 ? -8.632 -8.591 -3.949 1.00 97.00 96 ALA A CA 1
ATOM 771 C C . ALA A 1 96 ? -9.620 -9.622 -3.372 1.00 97.00 96 ALA A C 1
ATOM 773 O O . ALA A 1 96 ? -9.579 -10.788 -3.761 1.00 97.00 96 ALA A O 1
ATOM 774 N N . GLY A 1 97 ? -10.528 -9.188 -2.494 1.00 95.00 97 GLY A N 1
ATOM 775 C CA . GLY A 1 97 ? -11.617 -9.996 -1.960 1.00 95.00 97 GLY A CA 1
ATOM 776 C C . GLY A 1 97 ? -11.429 -10.389 -0.498 1.00 95.00 97 GLY A C 1
ATOM 777 O O . GLY A 1 97 ? -10.446 -10.051 0.159 1.00 95.00 97 GLY A O 1
ATOM 778 N N . ASP A 1 98 ? -12.419 -11.116 0.010 1.00 94.56 98 ASP A N 1
ATOM 779 C CA . ASP A 1 98 ? -12.557 -11.419 1.435 1.00 94.56 98 ASP A CA 1
ATOM 780 C C . ASP A 1 98 ? -11.451 -12.314 2.001 1.00 94.56 98 ASP A C 1
ATOM 782 O O . ASP A 1 98 ? -11.120 -12.183 3.180 1.00 94.56 98 ASP A O 1
ATOM 786 N N . ASP A 1 99 ? -10.832 -13.152 1.167 1.00 96.38 99 ASP A N 1
ATOM 787 C CA . ASP A 1 99 ? -9.703 -14.005 1.561 1.00 96.38 99 ASP A CA 1
ATOM 788 C C . ASP A 1 99 ? -8.494 -13.184 2.051 1.00 96.38 99 ASP A C 1
ATOM 790 O O . ASP A 1 99 ? -7.684 -13.674 2.836 1.00 96.38 99 ASP A O 1
ATOM 794 N N . TYR A 1 100 ? -8.401 -11.911 1.646 1.00 96.88 100 TYR A N 1
ATOM 795 C CA . TYR A 1 100 ? -7.331 -10.980 2.017 1.00 96.88 100 TYR A CA 1
ATOM 796 C C . TYR A 1 100 ? -7.717 -10.013 3.146 1.00 96.88 100 TYR A C 1
ATOM 798 O O . TYR A 1 100 ? -6.997 -9.050 3.436 1.00 96.88 100 TYR A O 1
ATOM 806 N N . TYR A 1 101 ? -8.848 -10.243 3.817 1.00 96.75 101 TYR A N 1
ATOM 807 C CA . TYR A 1 101 ? -9.305 -9.382 4.908 1.00 96.75 101 TYR A CA 1
ATOM 808 C C . TYR A 1 101 ? -8.280 -9.276 6.053 1.00 96.75 101 TYR A C 1
ATOM 810 O O . TYR A 1 101 ? -8.038 -8.184 6.573 1.00 96.75 101 TYR A O 1
ATOM 818 N N . GLU A 1 102 ? -7.608 -10.374 6.403 1.00 97.62 102 GLU A N 1
ATOM 819 C CA . GLU A 1 102 ? -6.561 -10.359 7.433 1.00 97.62 102 GLU A CA 1
ATOM 820 C C . GLU A 1 102 ? -5.343 -9.518 7.028 1.00 97.62 102 GLU A C 1
ATOM 822 O O . GLU A 1 102 ? -4.744 -8.846 7.873 1.00 97.62 102 GLU A O 1
ATOM 827 N N . ASP A 1 103 ? -4.986 -9.485 5.741 1.00 97.69 103 ASP A N 1
ATOM 828 C CA . ASP A 1 103 ? -3.916 -8.616 5.245 1.00 97.69 103 ASP A CA 1
ATOM 829 C C . ASP A 1 103 ? -4.337 -7.136 5.276 1.00 97.69 103 ASP A C 1
ATOM 831 O O . ASP A 1 103 ? -3.527 -6.277 5.639 1.00 97.69 103 ASP A O 1
ATOM 835 N N . CYS A 1 104 ? -5.616 -6.829 5.015 1.00 97.56 104 CYS A N 1
ATOM 836 C CA . CYS A 1 104 ? -6.179 -5.487 5.216 1.00 97.56 104 CYS A CA 1
ATOM 837 C C . CYS A 1 104 ? -6.054 -5.049 6.685 1.00 97.56 104 CYS A C 1
ATOM 839 O O . CYS A 1 104 ? -5.554 -3.959 6.979 1.00 97.56 104 CYS A O 1
ATOM 841 N N . MET A 1 105 ? -6.483 -5.910 7.616 1.00 98.19 105 MET A N 1
ATOM 842 C CA . MET A 1 105 ? -6.405 -5.658 9.059 1.00 98.19 105 MET A CA 1
ATOM 843 C C . MET A 1 105 ? -4.962 -5.486 9.528 1.00 98.19 105 MET A C 1
ATOM 845 O O . MET A 1 105 ? -4.662 -4.563 10.290 1.00 98.19 105 MET A O 1
ATOM 849 N N . ARG A 1 106 ? -4.045 -6.334 9.050 1.00 98.31 106 ARG A N 1
ATOM 850 C CA . ARG A 1 106 ? -2.613 -6.217 9.349 1.00 98.31 106 ARG A CA 1
ATOM 851 C C . ARG A 1 106 ? -2.064 -4.873 8.882 1.00 98.31 106 ARG A C 1
ATOM 853 O O . ARG A 1 106 ? -1.378 -4.210 9.658 1.00 98.31 106 ARG A O 1
ATOM 860 N N . LEU A 1 107 ? -2.392 -4.448 7.661 1.00 98.38 107 LEU A N 1
ATOM 861 C CA . LEU A 1 107 ? -1.917 -3.177 7.122 1.00 98.38 107 LEU A CA 1
ATOM 862 C C . LEU A 1 107 ? -2.403 -1.984 7.955 1.00 98.38 107 LEU A C 1
ATOM 864 O O . LEU A 1 107 ? -1.603 -1.111 8.281 1.00 98.38 107 LEU A O 1
ATOM 868 N N . MET A 1 108 ? -3.679 -1.967 8.355 1.00 98.44 108 MET A N 1
ATOM 869 C CA . MET A 1 108 ? -4.228 -0.906 9.211 1.00 98.44 108 MET A CA 1
ATOM 870 C C . MET A 1 108 ? -3.591 -0.878 10.604 1.00 98.44 108 MET A C 1
ATOM 872 O O . MET A 1 108 ? -3.348 0.197 11.141 1.00 98.44 108 MET A O 1
ATOM 876 N N . ARG A 1 109 ? -3.261 -2.038 11.182 1.00 98.00 109 ARG A N 1
ATOM 877 C CA . ARG A 1 109 ? -2.549 -2.106 12.471 1.00 98.00 109 ARG A CA 1
ATOM 878 C C . ARG A 1 109 ? -1.121 -1.561 12.377 1.00 98.00 109 ARG A C 1
ATOM 880 O O . ARG A 1 109 ? -0.670 -0.904 13.310 1.00 98.00 109 ARG A O 1
ATOM 887 N N . ILE A 1 110 ? -0.420 -1.826 11.270 1.00 97.62 110 ILE A N 1
ATOM 888 C CA . ILE A 1 110 ? 0.936 -1.301 11.024 1.00 97.62 110 ILE A CA 1
ATOM 889 C C . ILE A 1 110 ? 0.894 0.207 10.738 1.00 97.62 110 ILE A C 1
ATOM 891 O O . ILE A 1 110 ? 1.759 0.942 11.214 1.00 97.62 110 ILE A O 1
ATOM 895 N N . TYR A 1 111 ? -0.122 0.672 10.006 1.00 98.06 111 TYR A N 1
ATOM 896 C CA . TYR A 1 111 ? -0.316 2.075 9.632 1.00 98.06 111 TYR A CA 1
ATOM 897 C C . TYR A 1 111 ? -1.685 2.589 10.117 1.00 98.06 111 TYR A C 1
ATOM 899 O O . TYR A 1 111 ? -2.631 2.676 9.328 1.00 98.06 111 TYR A O 1
ATOM 907 N N . PRO A 1 112 ? -1.815 2.960 11.405 1.00 97.19 112 PRO A N 1
ATOM 908 C CA . PRO A 1 112 ? -3.097 3.316 12.022 1.00 97.19 112 PRO A CA 1
ATOM 909 C C . PRO A 1 112 ? -3.825 4.509 11.393 1.00 97.19 112 PRO A C 1
ATOM 911 O O . PRO A 1 112 ? -5.045 4.623 11.510 1.00 97.19 112 PRO A O 1
ATOM 914 N N . GLN A 1 113 ? -3.130 5.376 10.652 1.00 96.94 113 GLN A N 1
ATOM 915 C CA . GLN A 1 113 ? -3.768 6.438 9.866 1.00 96.94 113 GLN A CA 1
ATOM 916 C C . GLN A 1 113 ? -4.737 5.904 8.794 1.00 96.94 113 GLN A C 1
ATOM 918 O O . GLN A 1 113 ? -5.535 6.664 8.249 1.00 96.94 113 GLN A O 1
ATOM 923 N N . LEU A 1 114 ? -4.683 4.604 8.491 1.00 98.44 114 LEU A N 1
ATOM 924 C CA . LEU A 1 114 ? -5.542 3.941 7.520 1.00 98.44 114 LEU A CA 1
ATOM 925 C C . LEU A 1 114 ? -6.905 3.506 8.075 1.00 98.44 114 LEU A C 1
ATOM 927 O O . LEU A 1 114 ? -7.808 3.260 7.275 1.00 98.44 114 LEU A O 1
ATOM 931 N N . PHE A 1 115 ? -7.098 3.432 9.398 1.00 97.94 115 PHE A N 1
ATOM 932 C CA . PHE A 1 115 ? -8.374 2.999 9.992 1.00 97.94 115 PHE A CA 1
ATOM 933 C C . PHE A 1 115 ? -9.600 3.769 9.453 1.00 97.94 115 PHE A C 1
ATOM 935 O O . PHE A 1 115 ? -10.583 3.125 9.071 1.00 97.94 115 PHE A O 1
ATOM 942 N N . PRO A 1 116 ? -9.566 5.113 9.305 1.00 97.06 116 PRO A N 1
ATOM 943 C CA . PRO A 1 116 ? -10.672 5.856 8.701 1.00 97.06 116 PRO A CA 1
ATOM 944 C C . PRO A 1 116 ? -10.984 5.447 7.256 1.00 97.06 116 PRO A C 1
ATOM 946 O O . PRO A 1 116 ? -12.143 5.493 6.847 1.00 97.06 116 PRO A O 1
ATOM 949 N N . LEU A 1 117 ? -9.971 5.074 6.465 1.00 98.25 117 LEU A N 1
ATOM 950 C CA . LEU A 1 117 ? -10.168 4.589 5.099 1.00 98.25 117 LEU A CA 1
ATOM 951 C C . LEU A 1 117 ? -10.727 3.163 5.102 1.00 98.25 117 LEU A C 1
ATOM 953 O O . LEU A 1 117 ? -11.678 2.895 4.373 1.00 98.25 117 LEU A O 1
ATOM 957 N N . GLY A 1 118 ? -10.214 2.281 5.961 1.00 97.31 118 GLY A N 1
ATOM 958 C CA . GLY A 1 118 ? -10.743 0.926 6.129 1.00 97.31 118 GLY A CA 1
ATOM 959 C C . GLY A 1 118 ? -12.233 0.919 6.464 1.00 97.31 118 GLY A C 1
ATOM 960 O O . GLY A 1 118 ? -13.010 0.229 5.811 1.00 97.31 118 GLY A O 1
ATOM 961 N N . LEU A 1 119 ? -12.664 1.789 7.383 1.00 96.31 119 LEU A N 1
ATOM 962 C CA . LEU A 1 119 ? -14.082 1.969 7.718 1.00 96.31 119 LEU A CA 1
ATOM 963 C C . LEU A 1 119 ? -14.924 2.585 6.595 1.00 96.31 119 LEU A C 1
ATOM 965 O O . LEU A 1 119 ? -16.147 2.515 6.663 1.00 96.31 119 LEU A O 1
ATOM 969 N N . LYS A 1 120 ? -14.330 3.219 5.583 1.00 96.81 120 LYS A N 1
ATOM 970 C CA . LYS A 1 120 ? -15.073 3.665 4.392 1.00 96.81 120 LYS A CA 1
ATOM 971 C C . LYS A 1 120 ? -15.233 2.542 3.371 1.00 96.81 120 LYS A C 1
ATOM 973 O O . LYS A 1 120 ? -16.236 2.520 2.669 1.00 96.81 120 LYS A O 1
ATOM 978 N N . LEU A 1 121 ? -14.248 1.649 3.274 1.00 96.56 121 LEU A N 1
ATOM 979 C CA . LEU A 1 121 ? -14.240 0.543 2.316 1.00 96.56 121 LEU A CA 1
ATOM 980 C C . LEU A 1 121 ? -15.109 -0.627 2.798 1.00 96.56 121 LEU A C 1
ATOM 982 O O . LEU A 1 121 ? -15.928 -1.156 2.049 1.00 96.56 121 LEU A O 1
ATOM 986 N N . ILE A 1 122 ? -14.965 -1.009 4.066 1.00 94.94 122 ILE A N 1
ATOM 987 C CA . ILE A 1 122 ? -15.617 -2.189 4.631 1.00 94.94 122 ILE A CA 1
ATOM 988 C C . ILE A 1 122 ? -17.071 -1.851 4.966 1.00 94.94 122 ILE A C 1
ATOM 990 O O . ILE A 1 122 ? -17.354 -1.030 5.842 1.00 94.94 122 ILE A O 1
ATOM 994 N N . SER A 1 123 ? -17.998 -2.502 4.264 1.00 92.25 123 SER A N 1
ATOM 995 C CA . SER A 1 123 ? -19.444 -2.323 4.460 1.00 92.25 123 SER A CA 1
ATOM 996 C C . SER A 1 123 ? -20.067 -3.399 5.354 1.00 92.25 123 SER A C 1
ATOM 998 O O . SER A 1 123 ? -21.109 -3.156 5.954 1.00 92.25 123 SER A O 1
ATOM 1000 N N . ASP A 1 124 ? -19.421 -4.561 5.472 1.00 93.38 124 ASP A N 1
ATOM 1001 C CA . ASP A 1 124 ? -19.890 -5.672 6.301 1.00 93.38 124 ASP A CA 1
ATOM 1002 C C . ASP A 1 124 ? -19.907 -5.289 7.796 1.00 93.38 124 ASP A C 1
ATOM 1004 O O . ASP A 1 124 ? -18.861 -4.900 8.322 1.00 93.38 124 ASP A O 1
ATOM 1008 N N . PRO A 1 125 ? -21.055 -5.380 8.496 1.00 92.06 125 PRO A N 1
ATOM 1009 C CA . PRO A 1 125 ? -21.166 -4.944 9.887 1.00 92.06 125 PRO A CA 1
ATOM 1010 C C . PRO A 1 125 ? -20.188 -5.639 10.839 1.00 92.06 125 PRO A C 1
ATOM 1012 O O . PRO A 1 125 ? -19.568 -4.962 11.654 1.00 92.06 125 PRO A O 1
ATOM 1015 N N . LEU A 1 126 ? -19.987 -6.954 10.702 1.00 92.25 126 LEU A N 1
ATOM 1016 C CA . LEU A 1 126 ? -19.119 -7.726 11.597 1.00 92.25 126 LEU A CA 1
ATOM 1017 C C . LEU A 1 126 ? -17.651 -7.321 11.430 1.00 92.25 126 LEU A C 1
ATOM 1019 O O . LEU A 1 126 ? -16.955 -7.061 12.411 1.00 92.25 126 LEU A O 1
ATOM 1023 N N . LYS A 1 127 ? -17.183 -7.199 10.185 1.00 95.00 127 LYS A N 1
ATOM 1024 C CA . LYS A 1 127 ? -15.829 -6.718 9.885 1.00 95.00 127 LYS A CA 1
ATOM 1025 C C . LYS A 1 127 ? -15.640 -5.269 10.334 1.00 95.00 127 LYS A C 1
ATOM 1027 O O . LYS A 1 127 ? -14.593 -4.916 10.866 1.00 95.00 127 LYS A O 1
ATOM 1032 N N . ARG A 1 128 ? -16.653 -4.412 10.173 1.00 95.06 128 ARG A N 1
ATOM 1033 C CA . ARG A 1 128 ? -16.599 -3.020 10.654 1.00 95.06 128 ARG A CA 1
ATOM 1034 C C . ARG A 1 128 ? -16.424 -2.934 12.166 1.00 95.06 128 ARG A C 1
ATOM 1036 O O . ARG A 1 128 ? -15.628 -2.111 12.612 1.00 95.06 128 ARG A O 1
ATOM 1043 N N . THR A 1 129 ? -17.132 -3.768 12.925 1.00 95.00 129 THR A N 1
ATOM 1044 C CA . THR A 1 129 ? -16.975 -3.890 14.382 1.00 95.00 129 THR A CA 1
ATOM 1045 C C . THR A 1 129 ? -15.526 -4.238 14.726 1.00 95.00 129 THR A C 1
ATOM 1047 O O . THR A 1 129 ? -14.878 -3.472 15.429 1.00 95.00 129 THR A O 1
ATOM 1050 N N . GLN A 1 130 ? -14.948 -5.270 14.105 1.00 96.06 130 GLN A N 1
ATOM 1051 C CA . GLN A 1 130 ? -13.543 -5.655 14.333 1.00 96.06 130 GLN A CA 1
ATOM 1052 C C . GLN A 1 130 ? -12.534 -4.541 14.001 1.00 96.06 130 GLN A C 1
ATOM 1054 O O . GLN A 1 130 ? -11.520 -4.375 14.682 1.00 96.06 130 GLN A O 1
ATOM 1059 N N . VAL A 1 131 ? -12.788 -3.762 12.945 1.00 97.06 131 VAL A N 1
ATOM 1060 C CA . VAL A 1 131 ? -11.951 -2.606 12.582 1.00 97.06 131 VAL A CA 1
ATOM 1061 C C . VAL A 1 131 ? -12.053 -1.506 13.641 1.00 97.06 131 VAL A C 1
ATOM 1063 O O . VAL A 1 131 ? -11.037 -0.905 13.986 1.00 97.06 131 VAL A O 1
ATOM 1066 N N . LEU A 1 132 ? -13.256 -1.239 14.166 1.00 96.75 132 LEU A N 1
ATOM 1067 C CA . LEU A 1 132 ? -13.469 -0.275 15.250 1.00 96.75 132 LEU A CA 1
ATOM 1068 C C . LEU A 1 132 ? -12.793 -0.724 16.546 1.00 96.75 132 LEU A C 1
ATOM 1070 O O . LEU A 1 132 ? -12.135 0.099 17.175 1.00 96.75 132 LEU A O 1
ATOM 1074 N N . GLU A 1 133 ? -12.897 -2.001 16.918 1.00 96.38 133 GLU A N 1
ATOM 1075 C CA . GLU A 1 133 ? -12.194 -2.564 18.079 1.00 96.38 133 GLU A CA 1
ATOM 1076 C C . GLU A 1 133 ? -10.685 -2.362 17.948 1.00 96.38 133 GLU A C 1
ATOM 1078 O O . GLU A 1 133 ? -10.063 -1.744 18.809 1.00 96.38 133 GLU A O 1
ATOM 1083 N N . ALA A 1 134 ? -10.104 -2.782 16.819 1.00 97.38 134 ALA A N 1
ATOM 1084 C CA . ALA A 1 134 ? -8.673 -2.638 16.571 1.00 97.38 134 ALA A CA 1
ATOM 1085 C C . ALA A 1 134 ? -8.216 -1.169 16.573 1.00 97.38 134 ALA A C 1
ATOM 1087 O O . ALA A 1 134 ? -7.104 -0.861 17.011 1.00 97.38 134 ALA A O 1
ATOM 1088 N N . TRP A 1 135 ? -9.061 -0.251 16.096 1.00 97.69 135 TRP A N 1
ATOM 1089 C CA . TRP A 1 135 ? -8.764 1.176 16.146 1.00 97.69 135 TRP A CA 1
ATOM 1090 C C . TRP A 1 135 ? -8.845 1.726 17.574 1.00 97.69 135 TRP A C 1
ATOM 1092 O O . TRP A 1 135 ? -7.948 2.456 17.998 1.00 97.69 135 TRP A O 1
ATOM 1102 N N . GLY A 1 136 ? -9.870 1.340 18.337 1.00 97.06 136 GLY A N 1
ATOM 1103 C CA . GLY A 1 136 ? -10.012 1.684 19.751 1.00 97.06 136 GLY A CA 1
ATOM 1104 C C . GLY A 1 136 ? -8.827 1.192 20.585 1.00 97.06 136 GLY A C 1
ATOM 1105 O O . GLY A 1 136 ? -8.287 1.954 21.390 1.00 97.06 136 GLY A O 1
ATOM 1106 N N . ASP A 1 137 ? -8.355 -0.030 20.330 1.00 96.44 137 ASP A N 1
ATOM 1107 C CA . ASP A 1 137 ? -7.180 -0.614 20.986 1.00 96.44 137 ASP A CA 1
ATOM 1108 C C . ASP A 1 137 ? -5.915 0.193 20.688 1.00 96.44 137 ASP A C 1
ATOM 1110 O O . ASP A 1 137 ? -5.138 0.513 21.592 1.00 96.44 137 ASP A O 1
ATOM 1114 N N . HIS A 1 138 ? -5.726 0.587 19.425 1.00 96.88 138 HIS A N 1
ATOM 1115 C CA . HIS A 1 138 ? -4.614 1.445 19.033 1.00 96.88 138 HIS A CA 1
ATOM 1116 C C . HIS A 1 138 ? -4.669 2.814 19.731 1.00 96.88 138 HIS A C 1
ATOM 1118 O O . HIS A 1 138 ? -3.664 3.262 20.286 1.00 96.88 138 HIS A O 1
ATOM 1124 N N . LEU A 1 139 ? -5.835 3.469 19.736 1.00 97.19 139 LEU A N 1
ATOM 1125 C CA . LEU A 1 139 ? -6.032 4.774 20.378 1.00 97.19 139 LEU A CA 1
ATOM 1126 C C . LEU A 1 139 ? -5.780 4.703 21.890 1.00 97.19 139 LEU A C 1
ATOM 1128 O O . LEU A 1 139 ? -5.119 5.578 22.454 1.00 97.19 139 LEU A O 1
ATOM 1132 N N . SER A 1 140 ? -6.226 3.621 22.530 1.00 96.12 140 SER A N 1
ATOM 1133 C CA . SER A 1 140 ? -5.959 3.342 23.942 1.00 96.12 140 SER A CA 1
ATOM 1134 C C . SER A 1 140 ? -4.464 3.176 24.216 1.00 96.12 140 SER A C 1
ATOM 1136 O O . SER A 1 140 ? -3.947 3.747 25.179 1.00 96.12 140 SER A O 1
ATOM 1138 N N . LEU A 1 141 ? -3.743 2.451 23.350 1.00 96.69 141 LEU A N 1
ATOM 1139 C CA . LEU A 1 141 ? -2.298 2.238 23.470 1.00 96.69 141 LEU A CA 1
ATOM 1140 C C . LEU A 1 141 ? -1.512 3.556 23.407 1.00 96.69 141 LEU A C 1
ATOM 1142 O O . LEU A 1 141 ? -0.576 3.755 24.185 1.00 96.69 141 LEU A O 1
ATOM 1146 N N . ILE A 1 142 ? -1.912 4.479 22.525 1.00 96.94 142 ILE A N 1
ATOM 1147 C CA . ILE A 1 142 ? -1.297 5.813 22.419 1.00 96.94 142 ILE A CA 1
ATOM 1148 C C . ILE A 1 142 ? -1.863 6.827 23.429 1.00 96.94 142 ILE A C 1
ATOM 1150 O O . ILE A 1 142 ? -1.514 8.005 23.374 1.00 96.94 142 ILE A O 1
ATOM 1154 N N . LYS A 1 143 ? -2.693 6.372 24.380 1.00 95.94 143 LYS A N 1
ATOM 1155 C CA . LYS A 1 143 ? -3.322 7.167 25.450 1.00 95.94 143 LYS A CA 1
ATOM 1156 C C . LYS A 1 143 ? -4.292 8.251 24.961 1.00 95.94 143 LYS A C 1
ATOM 1158 O O . LYS A 1 143 ? -4.595 9.172 25.720 1.00 95.94 143 LYS A O 1
ATOM 1163 N N . SER A 1 144 ? -4.825 8.133 23.742 1.00 95.69 144 SER A N 1
ATOM 1164 C CA . SER A 1 144 ? -5.955 8.958 23.294 1.00 95.69 144 SER A CA 1
ATOM 1165 C C . SER A 1 144 ? -7.268 8.359 23.804 1.00 95.69 144 SER A C 1
ATOM 1167 O O . SER A 1 144 ? -8.028 7.734 23.068 1.00 95.69 144 SER A O 1
ATOM 1169 N N . PHE A 1 145 ? -7.506 8.478 25.113 1.00 93.38 145 PHE A N 1
ATOM 1170 C CA . PHE A 1 145 ? -8.625 7.797 25.773 1.00 93.38 145 PHE A CA 1
ATOM 1171 C C . PHE A 1 145 ? -9.998 8.325 25.350 1.00 93.38 145 PHE A C 1
ATOM 1173 O O . PHE A 1 145 ? -10.950 7.551 25.307 1.00 93.38 145 PHE A O 1
ATOM 1180 N N . GLU A 1 146 ? -10.108 9.617 25.032 1.00 94.69 146 GLU A N 1
ATOM 1181 C CA . GLU A 1 146 ? -11.366 10.210 24.565 1.00 94.69 146 GLU A CA 1
ATOM 1182 C C . GLU A 1 146 ? -11.765 9.632 23.202 1.00 94.69 146 GLU A C 1
ATOM 1184 O O . GLU A 1 146 ? -12.861 9.085 23.060 1.00 94.69 146 GLU A O 1
ATOM 1189 N N . ASP A 1 147 ? -10.844 9.641 22.234 1.00 93.44 147 ASP A N 1
ATOM 1190 C CA . ASP A 1 147 ? -11.083 9.058 20.911 1.00 93.44 147 ASP A CA 1
ATOM 1191 C C . ASP A 1 147 ? -11.312 7.544 20.992 1.00 93.44 147 ASP A C 1
ATOM 1193 O O . ASP A 1 147 ? -12.174 7.003 20.292 1.00 93.44 147 ASP A O 1
ATOM 1197 N N . ALA A 1 148 ? -10.571 6.847 21.861 1.00 94.19 148 ALA A N 1
ATOM 1198 C CA . ALA A 1 148 ? -10.759 5.419 22.091 1.00 94.19 148 ALA A CA 1
ATOM 1199 C C . ALA A 1 148 ? -12.166 5.124 22.623 1.00 94.19 148 ALA A C 1
ATOM 1201 O O . ALA A 1 148 ? -12.865 4.275 22.071 1.00 94.19 148 ALA A O 1
ATOM 1202 N N . ALA A 1 149 ? -12.624 5.865 23.638 1.00 92.25 149 ALA A N 1
ATOM 1203 C CA . ALA A 1 149 ? -13.959 5.707 24.205 1.00 92.25 149 ALA A CA 1
ATOM 1204 C C . ALA A 1 149 ? -15.056 5.951 23.158 1.00 92.25 149 ALA A C 1
ATOM 1206 O O . ALA A 1 149 ? -15.980 5.147 23.039 1.00 92.25 149 ALA A O 1
ATOM 1207 N N . VAL A 1 150 ? -14.936 7.011 22.349 1.00 93.62 150 VAL A N 1
ATOM 1208 C CA . VAL A 1 150 ? -15.872 7.283 21.243 1.00 93.62 150 VAL A CA 1
ATOM 1209 C C . VAL A 1 150 ? -15.880 6.137 20.229 1.00 93.62 150 VAL A C 1
ATOM 1211 O O . VAL A 1 150 ? -16.943 5.750 19.739 1.00 93.62 150 VAL A O 1
ATOM 1214 N N . THR A 1 151 ? -14.713 5.575 19.921 1.00 92.75 151 THR A N 1
ATOM 1215 C CA . THR A 1 151 ? -14.576 4.473 18.962 1.00 92.75 151 THR A CA 1
ATOM 1216 C C . THR A 1 151 ? -15.210 3.184 19.492 1.00 92.75 151 THR A C 1
ATOM 1218 O O . THR A 1 151 ? -16.013 2.575 18.785 1.00 92.75 151 THR A O 1
ATOM 1221 N N . TYR A 1 152 ? -14.966 2.818 20.754 1.00 91.38 152 TYR A N 1
ATOM 1222 C CA . TYR A 1 152 ? -15.599 1.655 21.385 1.00 91.38 152 TYR A CA 1
ATOM 1223 C C . TYR A 1 152 ? -17.120 1.806 21.529 1.00 91.38 152 TYR A C 1
ATOM 1225 O O . TYR A 1 152 ? -17.854 0.845 21.318 1.00 91.38 152 TYR A O 1
ATOM 1233 N N . LEU A 1 153 ? -17.629 3.009 21.817 1.00 90.06 153 LEU A N 1
ATOM 1234 C CA . LEU A 1 153 ? -19.078 3.254 21.863 1.00 90.06 153 LEU A CA 1
ATOM 1235 C C . LEU A 1 153 ? -19.753 3.070 20.495 1.00 90.06 153 LEU A C 1
ATOM 1237 O O . LEU A 1 153 ? -20.906 2.651 20.423 1.00 90.06 153 LEU A O 1
ATOM 1241 N N . ARG A 1 154 ? -19.050 3.375 19.398 1.00 86.25 154 ARG A N 1
ATOM 1242 C CA . ARG A 1 154 ? -19.537 3.080 18.039 1.00 86.25 154 ARG A CA 1
ATOM 1243 C C . ARG A 1 154 ? -19.507 1.589 17.717 1.00 86.25 154 ARG A C 1
ATOM 1245 O O . ARG A 1 154 ? -20.283 1.149 16.881 1.00 86.25 154 ARG A O 1
ATOM 1252 N N . CYS A 1 155 ? -18.608 0.840 18.344 1.00 82.50 155 CYS A N 1
ATOM 1253 C CA . CYS A 1 155 ? -18.539 -0.610 18.220 1.00 82.50 155 CYS A CA 1
ATOM 1254 C C . CYS A 1 155 ? -19.760 -1.268 18.878 1.00 82.50 155 CYS A C 1
ATOM 1256 O O . CYS A 1 155 ? -20.517 -1.977 18.220 1.00 82.50 155 CYS A O 1
ATOM 1258 N N . SER A 1 156 ? -20.031 -0.924 20.141 1.00 77.00 156 SER A N 1
ATOM 1259 C CA . SER A 1 156 ? -21.147 -1.496 20.901 1.00 77.00 156 SER A CA 1
ATOM 1260 C C . SER A 1 156 ? -22.523 -1.139 20.332 1.00 77.00 156 SER A C 1
ATOM 1262 O O . SER A 1 156 ? -23.467 -1.915 20.463 1.00 77.00 156 SER A O 1
ATOM 1264 N N . SER A 1 157 ? -22.676 0.007 19.662 1.00 71.81 157 SER A N 1
ATOM 1265 C CA . SER A 1 157 ? -23.938 0.338 18.989 1.00 71.81 157 SER A CA 1
ATOM 1266 C C . SER A 1 157 ? -24.214 -0.518 17.748 1.00 71.81 157 SER A C 1
ATOM 1268 O O . SER A 1 157 ? -25.381 -0.705 17.410 1.00 71.81 157 SER A O 1
ATOM 1270 N N . LEU A 1 158 ? -23.181 -1.062 17.095 1.00 66.75 158 LEU A N 1
ATOM 1271 C CA . LEU A 1 158 ? -23.328 -1.961 15.945 1.00 66.75 158 LEU A CA 1
ATOM 1272 C C . LEU A 1 158 ? -23.668 -3.397 16.356 1.00 66.75 158 LEU A C 1
ATOM 1274 O O . LEU A 1 158 ? -24.339 -4.085 15.600 1.00 66.75 158 LEU A O 1
ATOM 1278 N N . GLU A 1 159 ? -23.255 -3.839 17.545 1.00 64.31 159 GLU A N 1
ATOM 1279 C CA . GLU A 1 159 ? -23.586 -5.171 18.086 1.00 64.31 159 GLU A CA 1
ATOM 1280 C C . GLU A 1 159 ? -25.065 -5.323 18.478 1.00 64.31 159 GLU A C 1
ATOM 1282 O O . GLU A 1 159 ? -25.558 -6.437 18.632 1.00 64.31 159 GLU A O 1
ATOM 1287 N N . ASN A 1 160 ? -25.774 -4.204 18.653 1.00 59.59 160 ASN A N 1
ATOM 1288 C CA . ASN A 1 160 ? -27.175 -4.165 19.077 1.00 59.59 160 ASN A CA 1
ATOM 1289 C C . ASN A 1 160 ? -28.179 -4.055 17.905 1.00 59.59 160 ASN A C 1
ATOM 1291 O O . ASN A 1 160 ? -29.363 -3.805 18.151 1.00 59.59 160 ASN A O 1
ATOM 1295 N N . LEU A 1 161 ? -27.722 -4.198 16.654 1.00 51.09 161 LEU A N 1
ATOM 1296 C CA . LEU A 1 161 ? -28.521 -4.141 15.417 1.00 51.09 161 LEU A CA 1
ATOM 1297 C C . LEU A 1 161 ? -28.591 -5.513 14.738 1.00 51.09 161 LEU A C 1
ATOM 1299 O O . LEU A 1 161 ? -29.683 -5.828 14.213 1.00 51.09 161 LEU A O 1
#

Radius of gyration: 24.48 Å; chains: 1; bounding box: 51×34×93 Å

Sequence (161 aa):
MELLGSDGLRRNNYPSAAESLKHLLWLSDPEAVFEVALGLYDLNLATVIALNSQKDPKEFLPFLQELECMPAVLMQYNIDLRLQRYENALRHIFSAGDDYYEDCMRLMRIYPQLFPLGLKLISDPLKRTQVLEAWGDHLSLIKSFEDAAVTYLRCSSLENL

Foldseek 3Di:
DDPPPPPPPPPVPDDDPLRVLLVVLVVDPLVVVLLVCLQVVPLVSSVSSCVSNPHDCVVPVVVSVVLVPDDSLVSNLVSCVVSVVLLSNLVSLVVVDDVSLVVNLVSCLVPVVCLVVVLVSDPDLVSNLVSLQSNLVVCVVVVVNVVSVVSNVVSVVSVVD

Organism: NCBI:txid153742

InterPro domains:
  IPR006849 Elongator complex protein 1 [PTHR12747] (10-159)
  IPR056167 ELP1, alpha-solenoid [PF23925] (12-67)

pLDDT: mean 90.09, std 13.41, range [42.31, 98.69]

Secondary structure (DSSP, 8-state):
-------------PPPHHHHHHHHHHHS-HHHHHHHHHTTT-HHHHHHHHHHTT--HHHHHHHHHHHHTS-HHHHHHHHHHHTT-HHHHHHHHHHT-GGGHHHHHHHHHHSGGGHHHHHHH---HHHHHHHHHHHHHHHHHTT-HHHHHHHHHHHHHHHT-